Protein AF-A0A9D7UCD5-F1 (afdb_monomer_lite)

Sequence (94 aa):
MIVDKYVPSGNDTPPPDYSHLKNFIQSKIDPNEKFSIPLITQDKVTKLLANLEENKATGLDGVSAKLLQLSAPVLSKTITRLLNLSIATGTFPS

Structure (mmCIF, N/CA/C/O backbone):
data_AF-A0A9D7UCD5-F1
#
_entry.id   AF-A0A9D7UCD5-F1
#
loop_
_atom_site.group_PDB
_atom_site.id
_atom_site.type_symbol
_atom_site.label_atom_id
_atom_site.label_alt_id
_atom_site.label_comp_id
_atom_site.label_asym_id
_atom_site.label_entity_id
_atom_site.label_seq_id
_atom_site.pdbx_PDB_ins_code
_atom_site.Cartn_x
_atom_site.Cartn_y
_atom_site.Cartn_z
_atom_site.occupancy
_atom_site.B_iso_or_equiv
_atom_site.auth_seq_id
_atom_site.auth_comp_id
_atom_site.auth_asym_id
_atom_site.auth_atom_id
_atom_site.pdbx_PDB_model_num
ATOM 1 N N . MET A 1 1 ? 24.596 33.679 21.503 1.00 38.97 1 MET A N 1
ATOM 2 C CA . MET A 1 1 ? 23.627 33.100 22.458 1.00 38.97 1 MET A CA 1
ATOM 3 C C . MET A 1 1 ? 22.527 32.420 21.662 1.00 38.97 1 MET A C 1
ATOM 5 O O . MET A 1 1 ? 21.566 33.075 21.284 1.00 38.97 1 MET A O 1
ATOM 9 N N . ILE A 1 2 ? 22.703 31.139 21.343 1.00 39.41 2 ILE A N 1
ATOM 10 C CA . ILE A 1 2 ? 21.601 30.282 20.902 1.00 39.41 2 ILE A CA 1
ATOM 11 C C . ILE A 1 2 ? 21.207 29.493 22.144 1.00 39.41 2 ILE A C 1
ATOM 13 O O . ILE A 1 2 ? 22.062 28.914 22.807 1.00 39.41 2 ILE A O 1
ATOM 17 N N . VAL A 1 3 ? 19.941 29.595 22.527 1.00 41.84 3 VAL A N 1
ATOM 18 C CA . VAL A 1 3 ? 19.385 28.840 23.643 1.00 41.84 3 VAL A CA 1
ATOM 19 C C . VAL A 1 3 ? 19.165 27.407 23.176 1.00 41.84 3 VAL A C 1
ATOM 21 O O . VAL A 1 3 ? 18.233 27.138 22.422 1.00 41.84 3 VAL A O 1
ATOM 24 N N . ASP A 1 4 ? 20.019 26.496 23.637 1.00 44.62 4 ASP A N 1
ATOM 25 C CA . ASP A 1 4 ? 19.755 25.059 23.638 1.00 44.62 4 ASP A CA 1
ATOM 26 C C . ASP A 1 4 ? 18.510 24.792 24.492 1.00 44.62 4 ASP A C 1
ATOM 28 O O . ASP A 1 4 ? 18.574 24.585 25.703 1.00 44.62 4 ASP A O 1
ATOM 32 N N . LYS A 1 5 ? 17.333 24.842 23.870 1.00 54.31 5 LYS A N 1
ATOM 33 C CA . LYS A 1 5 ? 16.098 24.325 24.455 1.00 54.31 5 LYS A CA 1
ATOM 34 C C . LYS A 1 5 ? 15.698 23.075 23.694 1.00 54.31 5 LYS A C 1
ATOM 36 O O . LYS A 1 5 ? 14.898 23.158 22.773 1.00 54.31 5 LYS A O 1
ATOM 41 N N . TYR A 1 6 ? 16.288 21.948 24.090 1.00 52.91 6 TYR A N 1
ATOM 42 C CA . TYR A 1 6 ? 15.586 20.718 24.481 1.00 52.91 6 TYR A CA 1
ATOM 43 C C . TYR A 1 6 ? 16.582 19.549 24.499 1.00 52.91 6 TYR A C 1
ATOM 45 O O . TYR A 1 6 ? 16.810 18.885 23.493 1.00 52.91 6 TYR A O 1
ATOM 53 N N . VAL A 1 7 ? 17.166 19.296 25.669 1.00 55.78 7 VAL A N 1
ATOM 54 C CA . VAL A 1 7 ? 17.784 18.008 25.999 1.00 55.78 7 VAL A CA 1
ATOM 55 C C . VAL A 1 7 ? 16.987 17.450 27.176 1.00 55.78 7 VAL A C 1
ATOM 57 O O . VAL A 1 7 ? 17.124 17.977 28.283 1.00 55.78 7 VAL A O 1
ATOM 60 N N . PRO A 1 8 ? 16.119 16.441 26.992 1.00 52.09 8 PRO A N 1
ATOM 61 C CA . PRO A 1 8 ? 15.485 15.775 28.119 1.00 52.09 8 PRO A CA 1
ATOM 62 C C . PRO A 1 8 ? 16.505 14.814 28.715 1.00 52.09 8 PRO A C 1
ATOM 64 O O . PRO A 1 8 ? 16.726 13.714 28.213 1.00 52.09 8 PRO A O 1
ATOM 67 N N . SER A 1 9 ? 17.154 15.267 29.780 1.00 52.44 9 SER A N 1
ATOM 68 C CA . SER A 1 9 ? 17.776 14.377 30.752 1.00 52.44 9 SER A CA 1
ATOM 69 C C . SER A 1 9 ? 16.682 13.747 31.614 1.00 52.44 9 SER A C 1
ATOM 71 O O . SER A 1 9 ? 15.857 14.471 32.165 1.00 52.44 9 SER A O 1
ATOM 73 N N . GLY A 1 10 ? 16.742 12.429 31.801 1.00 53.03 10 GLY A N 1
ATOM 74 C CA . GLY A 1 10 ? 16.166 11.755 32.969 1.00 53.03 10 GLY A CA 1
ATOM 75 C C . GLY A 1 10 ? 14.754 11.183 32.806 1.00 53.03 10 GLY A C 1
ATOM 76 O O . GLY A 1 10 ? 13.849 11.806 32.261 1.00 53.03 10 GLY A O 1
ATOM 77 N N . ASN A 1 11 ? 14.578 9.975 33.338 1.00 58.44 11 ASN A N 1
ATOM 78 C CA . ASN A 1 11 ? 13.384 9.126 33.300 1.00 58.44 11 ASN A CA 1
ATOM 79 C C . ASN A 1 11 ? 12.188 9.629 34.153 1.00 58.44 11 ASN A C 1
ATOM 81 O O . ASN A 1 11 ? 11.427 8.808 34.653 1.00 58.44 11 ASN A O 1
ATOM 85 N N . ASP A 1 12 ? 11.987 10.942 34.308 1.00 63.47 12 ASP A N 1
ATOM 86 C CA . ASP A 1 12 ? 11.021 11.509 35.274 1.00 63.47 12 ASP A CA 1
ATOM 87 C C . ASP A 1 12 ? 9.844 12.271 34.639 1.00 63.47 12 ASP A C 1
ATOM 89 O O . ASP A 1 12 ? 9.085 12.945 35.336 1.00 63.47 12 ASP A O 1
ATOM 93 N N . THR A 1 13 ? 9.646 12.180 33.320 1.00 63.69 13 THR A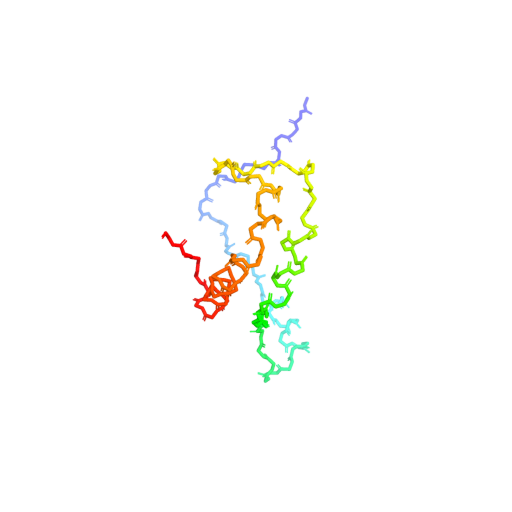 N 1
ATOM 94 C CA . THR A 1 13 ? 8.419 12.727 32.717 1.00 63.69 13 THR A CA 1
ATOM 95 C C . THR A 1 13 ? 7.278 11.721 32.878 1.00 63.69 13 THR A C 1
ATOM 97 O O . THR A 1 13 ? 7.401 10.589 32.399 1.00 63.69 13 THR A O 1
ATOM 100 N N . PRO A 1 14 ? 6.161 12.088 33.543 1.00 73.81 14 PRO A N 1
ATOM 101 C CA . PRO A 1 14 ? 4.967 11.263 33.514 1.00 73.81 14 PRO A CA 1
ATOM 102 C C . PRO A 1 14 ? 4.578 11.032 32.050 1.00 73.81 14 PRO A C 1
ATOM 104 O O . PRO A 1 14 ? 4.698 11.966 31.245 1.00 73.81 14 PRO A O 1
ATOM 107 N N . PRO A 1 15 ? 4.110 9.826 31.688 1.00 79.88 15 PRO A N 1
ATOM 108 C CA . PRO A 1 15 ? 3.594 9.578 30.355 1.00 79.88 15 PRO A CA 1
ATOM 109 C C . PRO A 1 15 ? 2.582 10.669 29.983 1.00 79.88 15 PRO A C 1
ATOM 111 O O . PRO A 1 15 ? 1.793 11.072 30.845 1.00 79.88 15 PRO A O 1
ATOM 114 N N . PRO A 1 16 ? 2.579 11.152 28.731 1.00 82.94 16 PRO A N 1
ATOM 115 C CA . PRO A 1 16 ? 1.618 12.159 28.314 1.00 82.94 16 PRO A CA 1
ATOM 116 C C . PRO A 1 16 ? 0.191 11.670 28.585 1.00 82.94 16 PRO A C 1
ATOM 118 O O . PRO A 1 16 ? -0.154 10.528 28.270 1.00 82.94 16 PRO A O 1
ATOM 121 N N . ASP A 1 17 ? -0.644 12.528 29.170 1.00 90.69 17 ASP A N 1
ATOM 122 C CA . ASP A 1 17 ? -2.054 12.210 29.370 1.00 90.69 17 ASP A CA 1
ATOM 123 C C . ASP A 1 17 ? -2.819 12.350 28.045 1.00 90.69 17 ASP A C 1
ATOM 125 O O . ASP A 1 17 ? -2.956 13.437 27.483 1.00 90.69 17 ASP A O 1
ATOM 129 N N . TYR A 1 18 ? -3.343 11.228 27.550 1.00 93.31 18 TYR A N 1
ATOM 130 C CA . TYR A 1 18 ? -4.145 11.160 26.327 1.00 93.31 18 TYR A CA 1
ATOM 131 C C . TYR A 1 18 ? -5.653 11.071 26.598 1.00 93.31 18 TYR A C 1
ATOM 133 O O . TYR A 1 18 ? -6.417 10.775 25.678 1.00 93.31 18 TYR A O 1
ATOM 141 N N . SER A 1 19 ? -6.115 11.293 27.832 1.00 94.69 19 SER A N 1
ATOM 142 C CA . SER A 1 19 ? -7.522 11.096 28.214 1.00 94.69 19 SER A CA 1
ATOM 143 C C . SER A 1 19 ? -8.475 11.965 27.395 1.00 94.69 19 SER A C 1
ATOM 145 O O . SER A 1 19 ? -9.460 11.464 26.853 1.00 94.69 19 SER A O 1
ATOM 147 N N . HIS A 1 20 ? -8.145 13.245 27.203 1.00 92.44 20 HIS A N 1
ATOM 148 C CA . HIS A 1 20 ? -8.939 14.146 26.363 1.00 92.44 20 HIS A CA 1
ATOM 149 C C . HIS A 1 20 ? -9.007 13.687 24.901 1.00 92.44 20 HIS A C 1
ATOM 151 O O . HIS A 1 20 ? -10.074 13.744 24.290 1.00 92.44 20 HIS A O 1
ATOM 157 N N . LEU A 1 21 ? -7.897 13.178 24.358 1.00 92.69 21 LEU A N 1
ATOM 158 C CA . LEU A 1 21 ? -7.838 12.664 22.991 1.00 92.69 21 LEU A CA 1
ATOM 159 C C . LEU A 1 21 ? -8.668 11.385 22.839 1.00 92.69 21 LEU A C 1
ATOM 161 O O . LEU A 1 21 ? -9.455 11.277 21.902 1.00 92.69 21 LEU A O 1
ATOM 165 N N . LYS A 1 22 ? -8.542 10.442 23.780 1.00 91.00 22 LYS A N 1
ATOM 166 C CA . LYS A 1 22 ? -9.342 9.209 23.796 1.00 91.00 22 LYS A CA 1
ATOM 167 C C . LYS A 1 22 ? -10.835 9.522 23.857 1.00 91.00 22 LYS A C 1
ATOM 169 O O . LYS A 1 22 ? -11.592 8.987 23.053 1.00 91.00 22 LYS A O 1
ATOM 174 N N . ASN A 1 23 ? -11.241 10.434 24.741 1.00 94.25 23 ASN A N 1
ATOM 175 C CA . ASN A 1 23 ? -12.638 10.851 24.872 1.00 94.25 23 ASN A CA 1
ATOM 176 C C . ASN A 1 23 ? -13.156 11.525 23.597 1.00 94.25 23 ASN A C 1
ATOM 178 O O . ASN A 1 23 ? -14.257 11.221 23.143 1.00 94.25 23 ASN A O 1
ATOM 182 N N . PHE A 1 24 ? -12.354 12.404 22.988 1.00 93.50 24 PHE A N 1
ATOM 183 C CA . PHE A 1 24 ? -12.714 13.046 21.728 1.00 93.50 24 PHE A CA 1
ATOM 184 C C . PHE A 1 24 ? -12.921 12.016 20.613 1.00 93.50 24 PHE A C 1
ATOM 186 O O . PHE A 1 24 ? -13.966 12.027 19.967 1.00 93.50 24 PHE A O 1
ATOM 193 N N . ILE A 1 25 ? -11.979 11.087 20.434 1.00 90.25 25 ILE A N 1
ATOM 194 C CA . ILE A 1 25 ? -12.068 10.024 19.427 1.00 90.25 25 ILE A CA 1
ATOM 195 C C . ILE A 1 25 ? -13.305 9.146 19.674 1.00 90.25 25 ILE A C 1
ATOM 197 O O . ILE A 1 25 ? -14.107 8.947 18.764 1.00 90.25 25 ILE A O 1
ATOM 201 N N . GLN A 1 26 ? -13.517 8.694 20.913 1.00 89.38 26 GLN A N 1
ATOM 202 C CA . GLN A 1 26 ? -14.656 7.845 21.274 1.00 89.38 26 GLN A CA 1
ATOM 203 C C . GLN A 1 26 ? -16.009 8.548 21.080 1.00 89.38 26 GLN A C 1
ATOM 205 O O . GLN A 1 26 ? -16.997 7.888 20.779 1.00 89.38 26 GLN A O 1
ATOM 210 N N . SER A 1 27 ? -16.057 9.880 21.211 1.00 92.94 27 SER A N 1
ATOM 211 C CA . SER A 1 27 ? -17.268 10.675 20.956 1.00 92.94 27 SER A CA 1
ATOM 212 C C . SER A 1 27 ? -17.605 10.848 19.468 1.00 92.94 27 SER A C 1
ATOM 214 O O . SER A 1 27 ? -18.689 11.333 19.141 1.00 92.94 27 SER A O 1
ATOM 216 N N . LYS A 1 28 ? -16.671 10.519 18.565 1.00 91.19 28 LYS A N 1
ATOM 217 C CA . LYS A 1 28 ? -16.795 10.750 17.116 1.00 91.19 28 LYS A CA 1
ATOM 218 C C . LYS A 1 28 ? -16.883 9.475 16.287 1.00 91.19 28 LYS A C 1
ATOM 220 O O . LYS A 1 28 ? -17.374 9.547 15.166 1.00 91.19 28 LYS A O 1
ATOM 225 N N . ILE A 1 29 ? -16.397 8.351 16.803 1.00 89.69 29 ILE A N 1
ATOM 226 C CA . ILE A 1 29 ? -16.384 7.069 16.094 1.00 89.69 29 ILE A CA 1
ATOM 227 C C . ILE A 1 29 ? -17.615 6.251 16.502 1.00 89.69 29 ILE A C 1
ATOM 229 O O . ILE A 1 29 ? -17.920 6.146 17.691 1.00 89.69 29 ILE A O 1
ATOM 233 N N . ASP A 1 30 ? -18.315 5.665 15.524 1.00 89.19 30 ASP A N 1
ATOM 234 C CA . ASP A 1 30 ? -19.358 4.671 15.801 1.00 89.19 30 ASP A CA 1
ATOM 235 C C . ASP A 1 30 ? -18.709 3.463 16.505 1.00 89.19 30 ASP A C 1
ATOM 237 O O . ASP A 1 30 ? -17.730 2.922 15.988 1.00 89.19 30 ASP A O 1
ATOM 241 N N . PRO A 1 31 ? -19.215 3.014 17.669 1.00 85.00 31 PRO A N 1
ATOM 242 C CA . PRO A 1 31 ? -18.653 1.873 18.396 1.00 85.00 31 PRO A CA 1
ATOM 243 C C . PRO A 1 31 ? -18.520 0.581 17.572 1.00 85.00 31 PRO A C 1
ATOM 245 O O . PRO A 1 31 ? -17.736 -0.297 17.936 1.00 85.00 31 PRO A O 1
ATOM 248 N N . ASN A 1 32 ? -19.284 0.447 16.487 1.00 87.12 32 ASN A N 1
ATOM 249 C CA . ASN A 1 32 ? -19.257 -0.698 15.580 1.00 87.12 32 ASN A CA 1
ATOM 250 C C . ASN A 1 32 ? -18.296 -0.509 14.396 1.00 87.12 32 ASN A C 1
ATOM 252 O O . ASN A 1 32 ? -17.977 -1.484 13.710 1.00 87.12 32 ASN A O 1
ATOM 256 N N . GLU A 1 33 ? -17.814 0.711 14.159 1.00 87.06 33 GLU A N 1
ATOM 257 C CA . GLU A 1 33 ? -16.851 1.016 13.107 1.00 87.06 33 GLU A CA 1
ATOM 258 C C . GLU A 1 33 ? -15.466 0.517 13.529 1.00 87.06 33 GLU A C 1
ATOM 260 O O . GLU A 1 33 ? -14.896 0.932 14.542 1.00 87.06 33 GLU A O 1
ATOM 265 N N . LYS A 1 34 ? -14.891 -0.382 12.731 1.00 85.19 34 LYS A N 1
ATOM 266 C CA . LYS A 1 34 ? -13.507 -0.826 12.905 1.00 85.19 34 LYS A CA 1
ATOM 267 C C . LYS A 1 34 ? -12.664 -0.260 11.784 1.00 85.19 34 LYS A C 1
ATOM 269 O O . LYS A 1 34 ? -13.014 -0.391 10.614 1.00 85.19 34 LYS A O 1
ATOM 274 N N . PHE A 1 35 ? -11.510 0.297 12.141 1.00 85.62 35 PHE A N 1
ATOM 275 C CA . PHE A 1 35 ? -10.504 0.637 11.146 1.00 85.62 35 PHE A CA 1
ATOM 276 C C . PHE A 1 35 ? -10.103 -0.629 10.380 1.00 85.62 35 PHE A C 1
ATOM 278 O O . PHE A 1 35 ? -9.672 -1.620 10.971 1.00 85.62 35 PHE A O 1
ATOM 285 N N . SER A 1 36 ? -10.253 -0.589 9.060 1.00 90.12 36 SER A N 1
ATOM 286 C CA . SER A 1 36 ? -9.872 -1.671 8.163 1.00 90.12 36 SER A CA 1
ATOM 287 C C . SER A 1 36 ? -9.201 -1.086 6.932 1.00 90.12 36 SER A C 1
ATOM 289 O O . SER A 1 36 ? -9.681 -0.114 6.349 1.00 90.12 36 SER A O 1
ATOM 291 N N . ILE A 1 37 ? -8.079 -1.683 6.538 1.00 93.88 37 ILE A N 1
ATOM 292 C CA . ILE A 1 37 ? -7.417 -1.358 5.280 1.00 93.88 37 ILE A CA 1
ATOM 293 C C . ILE A 1 37 ? -7.982 -2.314 4.223 1.00 93.88 37 ILE A C 1
ATOM 295 O O . ILE A 1 37 ? -7.856 -3.531 4.384 1.00 93.88 37 ILE A O 1
ATOM 299 N N . PRO A 1 38 ? -8.609 -1.811 3.145 1.00 95.31 38 PRO A N 1
ATOM 300 C CA . PRO A 1 38 ? -9.162 -2.674 2.113 1.00 95.31 38 PRO A CA 1
ATOM 301 C C . PRO A 1 38 ? -8.047 -3.404 1.359 1.00 95.31 38 PRO A C 1
ATOM 303 O O . PRO A 1 38 ? -6.994 -2.832 1.067 1.00 95.31 38 PRO A O 1
ATOM 306 N N . LEU A 1 39 ? -8.311 -4.658 0.990 1.00 96.94 39 LEU A N 1
ATOM 307 C CA . LEU A 1 39 ? -7.409 -5.435 0.144 1.00 96.94 39 LEU A CA 1
ATOM 308 C C . LEU A 1 39 ? -7.261 -4.791 -1.241 1.00 96.94 39 LEU A C 1
ATOM 310 O O . LEU A 1 39 ? -8.183 -4.171 -1.778 1.00 96.94 39 LEU A O 1
ATOM 314 N N . ILE A 1 40 ? -6.087 -4.970 -1.841 1.00 97.44 40 ILE A N 1
ATOM 315 C CA . ILE A 1 40 ? -5.770 -4.473 -3.174 1.00 97.44 40 ILE A CA 1
ATOM 316 C C . ILE A 1 40 ? -6.056 -5.535 -4.242 1.00 97.44 40 ILE A C 1
ATOM 318 O O . ILE A 1 40 ? -5.823 -6.728 -4.042 1.00 97.44 40 ILE A O 1
ATOM 322 N N . THR A 1 41 ? -6.570 -5.097 -5.393 1.00 98.25 41 THR A N 1
ATOM 323 C CA . THR A 1 41 ? -6.826 -5.961 -6.552 1.00 98.25 41 THR A CA 1
ATOM 324 C C . THR A 1 41 ? -5.621 -6.013 -7.485 1.00 98.25 41 THR A C 1
ATOM 326 O O . THR A 1 41 ? -4.849 -5.055 -7.584 1.00 98.25 41 THR A O 1
ATOM 329 N N . GLN A 1 42 ? -5.500 -7.108 -8.239 1.00 98.19 42 GLN A N 1
ATOM 330 C CA . GLN A 1 42 ? -4.433 -7.264 -9.228 1.00 98.19 42 GLN A CA 1
ATOM 331 C C . GLN A 1 42 ? -4.478 -6.185 -10.314 1.00 98.19 42 GLN A C 1
ATOM 333 O O . GLN A 1 42 ? -3.430 -5.670 -10.698 1.00 98.19 42 GLN A O 1
ATOM 338 N N . ASP A 1 43 ? -5.664 -5.781 -10.767 1.00 97.94 43 ASP A N 1
ATOM 339 C CA . ASP A 1 43 ? -5.808 -4.720 -11.771 1.00 97.94 43 ASP A CA 1
ATOM 340 C C . ASP A 1 43 ? -5.280 -3.380 -11.262 1.00 97.94 43 ASP A C 1
ATOM 342 O O . ASP A 1 43 ? -4.632 -2.634 -11.999 1.00 97.94 43 ASP A O 1
ATOM 346 N N . LYS A 1 44 ? -5.520 -3.075 -9.979 1.00 97.69 44 LYS A N 1
ATOM 347 C CA . LYS A 1 44 ? -4.991 -1.865 -9.351 1.00 97.69 44 LYS A CA 1
ATOM 348 C C . LYS A 1 44 ? -3.469 -1.924 -9.268 1.00 97.69 44 LYS A C 1
ATOM 350 O O . LYS A 1 44 ? -2.823 -0.951 -9.642 1.00 97.69 44 LYS A O 1
ATOM 355 N N . VAL A 1 45 ? -2.895 -3.057 -8.859 1.00 98.00 45 VAL A N 1
ATOM 356 C CA . VAL A 1 45 ? -1.433 -3.249 -8.849 1.00 98.00 45 VAL A CA 1
ATOM 357 C C . VAL A 1 45 ? -0.845 -3.126 -10.255 1.00 98.00 45 VAL A C 1
ATOM 359 O O . VAL A 1 45 ? 0.141 -2.421 -10.435 1.00 98.00 45 VAL A O 1
ATOM 362 N N . THR A 1 46 ? -1.483 -3.724 -11.261 1.00 98.06 46 THR A N 1
ATOM 363 C CA . THR A 1 46 ? -1.036 -3.657 -12.662 1.00 98.06 46 THR A CA 1
ATOM 364 C C . THR A 1 46 ? -0.972 -2.211 -13.144 1.00 98.06 46 THR A C 1
ATOM 366 O O . THR A 1 46 ? 0.040 -1.784 -13.696 1.00 98.06 46 THR A O 1
ATOM 369 N N . LYS A 1 47 ? -2.024 -1.424 -12.878 1.00 97.31 47 LYS A N 1
ATOM 370 C CA . LYS A 1 47 ? -2.059 0.007 -13.208 1.00 97.31 47 LYS A CA 1
ATOM 371 C C . LYS A 1 47 ? -0.986 0.793 -12.460 1.00 97.31 47 LYS A C 1
ATOM 373 O O . LYS A 1 47 ? -0.376 1.671 -13.056 1.00 97.31 47 LYS A O 1
ATOM 378 N N . LEU A 1 48 ? -0.748 0.496 -11.183 1.00 96.69 48 LEU A N 1
ATOM 379 C CA . LEU A 1 48 ? 0.290 1.173 -10.402 1.00 96.69 48 LEU A CA 1
ATOM 380 C C . LEU A 1 48 ? 1.688 0.890 -10.960 1.00 96.69 48 LEU A C 1
ATOM 382 O O . LEU A 1 48 ? 2.451 1.828 -11.146 1.00 96.69 48 LEU A O 1
ATOM 386 N N . LEU A 1 49 ? 1.996 -0.369 -11.287 1.00 96.56 49 LEU A N 1
ATOM 387 C CA . LEU A 1 49 ? 3.284 -0.747 -11.874 1.00 96.56 49 LEU A CA 1
ATOM 388 C C . LEU A 1 49 ? 3.493 -0.115 -13.253 1.00 96.56 49 LEU A C 1
ATOM 390 O O . LEU A 1 49 ? 4.571 0.403 -13.524 1.00 96.56 49 LEU A O 1
ATOM 394 N N . ALA A 1 50 ? 2.466 -0.115 -14.107 1.00 94.69 50 ALA A N 1
ATOM 395 C CA . ALA A 1 50 ? 2.543 0.458 -15.451 1.00 94.69 50 ALA A CA 1
ATOM 396 C C . ALA A 1 50 ? 2.727 1.986 -15.455 1.00 94.69 50 ALA A C 1
ATOM 398 O O . ALA A 1 50 ? 3.298 2.522 -16.398 1.00 94.69 50 ALA A O 1
ATOM 399 N N . ASN A 1 51 ? 2.263 2.678 -14.409 1.00 95.19 51 ASN A N 1
ATOM 400 C CA . ASN A 1 51 ? 2.331 4.138 -14.288 1.00 95.19 51 ASN A CA 1
ATOM 401 C C . ASN A 1 51 ? 3.430 4.619 -13.324 1.00 95.19 51 ASN A C 1
ATOM 403 O O . ASN A 1 51 ? 3.383 5.761 -12.868 1.00 95.19 51 ASN A O 1
ATOM 407 N N . LEU A 1 52 ? 4.408 3.773 -12.981 1.00 94.75 52 LEU A N 1
ATOM 408 C CA . LEU A 1 52 ? 5.562 4.213 -12.193 1.00 94.75 52 LEU A CA 1
ATOM 409 C C . LEU A 1 52 ? 6.324 5.316 -12.936 1.00 94.75 52 LEU A C 1
ATOM 411 O O . LEU A 1 52 ? 6.589 5.195 -14.127 1.00 94.75 52 LEU A O 1
ATOM 415 N N . GLU A 1 53 ? 6.719 6.378 -12.242 1.00 92.94 53 GLU A N 1
ATOM 416 C CA . GLU A 1 53 ? 7.550 7.428 -12.834 1.00 92.94 53 GLU A CA 1
ATOM 417 C C . GLU A 1 53 ? 8.985 6.916 -13.050 1.00 92.94 53 GLU A C 1
ATOM 419 O O . GLU A 1 53 ? 9.696 6.618 -12.091 1.00 92.94 53 GLU A O 1
ATOM 424 N N . GLU A 1 54 ? 9.433 6.850 -14.308 1.00 87.62 54 GLU A N 1
ATOM 425 C CA . GLU A 1 54 ? 10.762 6.320 -14.670 1.00 87.62 54 GLU A CA 1
ATOM 426 C C . GLU A 1 54 ? 11.921 7.121 -14.063 1.00 87.62 54 GLU A C 1
ATOM 428 O O . GLU A 1 54 ? 12.976 6.565 -13.775 1.00 87.62 54 GLU A O 1
ATOM 433 N N . ASN A 1 55 ? 11.706 8.417 -13.824 1.00 87.06 55 ASN A N 1
ATOM 434 C CA . ASN A 1 55 ? 12.719 9.342 -13.314 1.00 87.06 55 ASN A CA 1
ATOM 435 C C . ASN A 1 55 ? 12.863 9.313 -11.781 1.00 87.06 55 ASN A C 1
ATOM 437 O O . ASN A 1 55 ? 13.590 10.133 -11.217 1.00 87.06 55 ASN A O 1
ATOM 441 N N . LYS A 1 56 ? 12.149 8.425 -11.077 1.00 85.25 56 LYS A N 1
ATOM 442 C CA . LYS A 1 56 ? 12.313 8.272 -9.626 1.00 85.25 56 LYS A CA 1
ATOM 443 C C . LYS A 1 56 ? 13.598 7.522 -9.312 1.00 85.25 56 LYS A C 1
ATOM 445 O O . LYS A 1 56 ? 14.046 6.661 -10.066 1.00 85.25 56 LYS A O 1
ATOM 450 N N . ALA A 1 57 ? 14.173 7.853 -8.159 1.00 84.12 57 ALA A N 1
ATOM 451 C CA . ALA A 1 57 ? 15.345 7.160 -7.656 1.00 84.12 57 ALA A CA 1
ATOM 452 C C . ALA A 1 57 ? 15.048 5.661 -7.521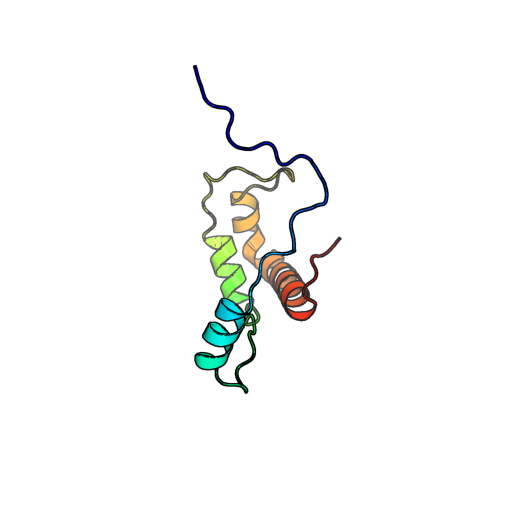 1.00 84.12 57 ALA A C 1
ATOM 454 O O . ALA A 1 57 ? 14.018 5.261 -6.977 1.00 84.12 57 ALA A O 1
ATOM 455 N N . THR A 1 58 ? 15.965 4.848 -8.037 1.00 90.06 58 THR A N 1
ATOM 456 C CA . THR A 1 58 ? 15.939 3.397 -7.847 1.00 90.06 58 THR A CA 1
ATOM 457 C C . THR A 1 58 ? 16.233 3.078 -6.382 1.00 90.06 58 THR A C 1
ATOM 459 O O . THR A 1 58 ? 17.024 3.777 -5.743 1.00 90.06 58 THR A O 1
ATOM 462 N N . GLY A 1 59 ? 15.569 2.054 -5.842 1.00 88.81 59 GLY A N 1
ATOM 463 C CA . GLY A 1 59 ? 15.800 1.596 -4.475 1.00 88.81 59 GLY A CA 1
ATOM 464 C C . GLY A 1 59 ? 17.212 1.039 -4.273 1.00 88.81 59 GLY A C 1
ATOM 465 O O . GLY A 1 59 ? 17.977 0.852 -5.219 1.00 88.81 59 GLY A O 1
ATOM 466 N N . LEU A 1 60 ? 17.556 0.728 -3.020 1.00 93.19 60 LEU A N 1
ATOM 467 C CA . LEU A 1 60 ? 18.833 0.083 -2.676 1.00 93.19 60 LEU A CA 1
ATOM 468 C C . LEU A 1 60 ? 18.986 -1.310 -3.329 1.00 93.19 60 LEU A C 1
ATOM 470 O O . LEU A 1 60 ? 20.094 -1.820 -3.449 1.00 93.19 60 LEU A O 1
ATOM 474 N N . ASP A 1 61 ? 17.873 -1.902 -3.768 1.00 91.06 61 ASP A N 1
ATOM 475 C CA . ASP A 1 61 ? 17.791 -3.175 -4.488 1.00 91.06 61 ASP A CA 1
ATOM 476 C C . ASP A 1 61 ? 18.250 -3.100 -5.956 1.00 91.06 61 ASP A C 1
ATOM 478 O O . ASP A 1 61 ? 18.429 -4.137 -6.595 1.00 91.06 61 ASP A O 1
ATOM 482 N N . GLY A 1 62 ? 18.440 -1.897 -6.509 1.00 94.12 62 GLY A N 1
ATOM 483 C CA . GLY A 1 62 ? 18.834 -1.706 -7.904 1.00 94.12 62 GLY A CA 1
ATOM 484 C C . GLY A 1 62 ? 17.725 -1.997 -8.925 1.00 94.12 62 GLY A C 1
ATOM 485 O O . GLY A 1 62 ? 17.997 -2.015 -10.128 1.00 94.12 62 GLY A O 1
ATOM 486 N N . VAL A 1 63 ? 16.477 -2.209 -8.494 1.00 92.56 63 VAL A N 1
ATOM 487 C CA . VAL A 1 63 ? 15.359 -2.538 -9.391 1.00 92.56 63 VAL A CA 1
ATOM 488 C C . VAL A 1 63 ? 14.737 -1.256 -9.945 1.00 92.56 63 VAL A C 1
ATOM 490 O O . VAL A 1 63 ? 14.028 -0.528 -9.252 1.00 92.56 63 VAL A O 1
ATOM 493 N N . SER A 1 64 ? 14.988 -0.963 -11.223 1.00 93.94 64 SER A N 1
ATOM 494 C CA . SER A 1 64 ? 14.504 0.275 -11.843 1.00 93.94 64 SER A CA 1
ATOM 495 C C . SER A 1 64 ? 12.985 0.289 -12.053 1.00 93.94 64 SER A C 1
ATOM 497 O O . SER A 1 64 ? 12.356 -0.734 -12.343 1.00 93.94 64 SER A O 1
ATOM 499 N N . ALA A 1 65 ? 12.388 1.485 -12.007 1.00 94.50 65 ALA A N 1
ATOM 500 C CA . ALA A 1 65 ? 10.973 1.687 -12.327 1.00 94.50 65 ALA A CA 1
ATOM 501 C C . ALA A 1 65 ? 10.618 1.162 -13.731 1.00 94.50 65 ALA A C 1
ATOM 503 O O . ALA A 1 65 ? 9.559 0.563 -13.920 1.00 94.50 65 ALA A O 1
ATOM 504 N N . LYS A 1 66 ? 11.535 1.300 -14.701 1.00 94.69 66 LYS A N 1
ATOM 505 C CA . LYS A 1 66 ? 11.339 0.785 -16.061 1.00 94.69 66 LYS A CA 1
ATOM 506 C C . LYS A 1 66 ? 11.212 -0.735 -16.097 1.00 94.69 66 LYS A C 1
ATOM 508 O O . LYS A 1 66 ? 10.337 -1.266 -16.779 1.00 94.69 66 LYS A O 1
ATOM 513 N N . LEU A 1 67 ? 12.065 -1.438 -15.351 1.00 94.50 67 LEU A N 1
ATO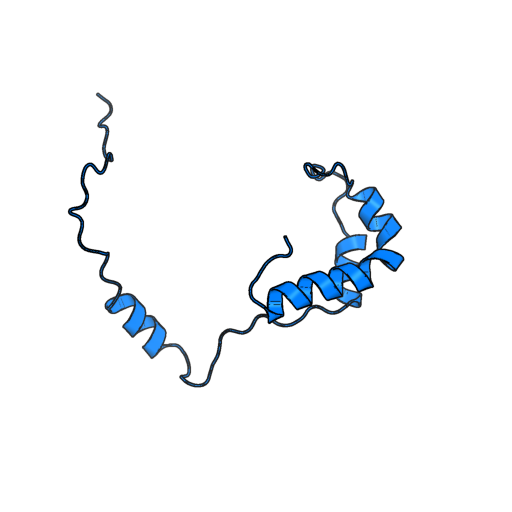M 514 C CA . LEU A 1 67 ? 12.007 -2.894 -15.253 1.00 94.50 67 LEU A CA 1
ATOM 515 C C . LEU A 1 67 ? 10.685 -3.353 -14.624 1.00 94.50 67 LEU A C 1
ATOM 517 O O . LEU A 1 67 ? 10.076 -4.308 -15.108 1.00 94.50 67 LEU A O 1
ATOM 521 N N . LEU A 1 68 ? 10.213 -2.649 -13.591 1.00 95.44 68 LEU A N 1
ATOM 522 C CA . LEU A 1 68 ? 8.931 -2.936 -12.941 1.00 95.44 68 LEU A CA 1
ATOM 523 C C . LEU A 1 68 ? 7.739 -2.732 -13.881 1.00 95.44 68 LEU A C 1
ATOM 525 O O . LEU A 1 68 ? 6.861 -3.592 -13.920 1.00 95.44 68 LEU A O 1
ATOM 529 N N . GLN A 1 69 ? 7.725 -1.653 -14.671 1.00 96.00 69 GLN A N 1
ATOM 530 C CA . GLN A 1 69 ? 6.695 -1.423 -15.691 1.00 96.00 69 GLN A CA 1
ATOM 531 C C . GLN A 1 69 ? 6.648 -2.566 -16.714 1.00 96.00 69 GLN A C 1
ATOM 533 O O . GLN A 1 69 ? 5.581 -3.121 -16.973 1.00 96.00 69 GLN A O 1
ATOM 538 N N . LEU A 1 70 ? 7.804 -2.945 -17.274 1.00 95.44 70 LEU A N 1
ATOM 539 C CA . LEU A 1 70 ? 7.902 -4.025 -18.265 1.00 95.44 70 LEU A CA 1
ATOM 540 C C . LEU A 1 70 ? 7.480 -5.378 -17.679 1.00 95.44 70 LEU A C 1
ATOM 542 O O . LEU A 1 70 ? 6.871 -6.198 -18.363 1.00 95.44 70 LEU A O 1
ATOM 546 N N . SER A 1 71 ? 7.769 -5.591 -16.396 1.00 95.81 71 SER A N 1
ATOM 547 C CA . SER A 1 71 ? 7.451 -6.827 -15.680 1.00 95.81 71 SER A CA 1
ATOM 548 C C . SER A 1 71 ? 6.045 -6.832 -15.070 1.00 95.81 71 SER A C 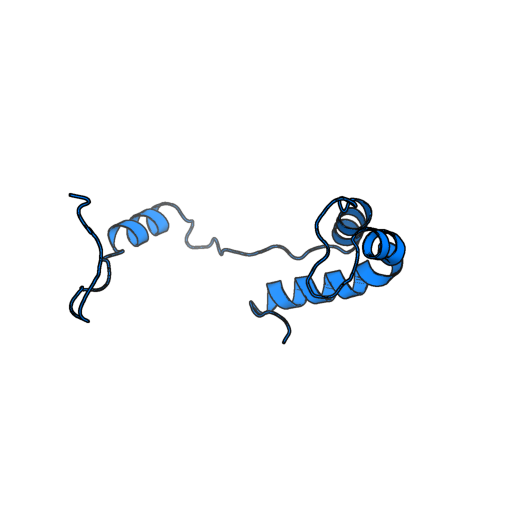1
ATOM 550 O O . SER A 1 71 ? 5.644 -7.839 -14.481 1.00 95.81 71 SER A O 1
ATOM 552 N N . ALA A 1 72 ? 5.269 -5.748 -15.209 1.00 95.88 72 ALA A N 1
ATOM 553 C CA . ALA A 1 72 ? 3.954 -5.598 -14.588 1.00 95.88 72 ALA A CA 1
ATOM 554 C C . ALA A 1 72 ? 2.997 -6.774 -14.868 1.00 95.88 72 ALA A C 1
ATOM 556 O O . ALA A 1 72 ? 2.396 -7.262 -13.906 1.00 95.88 72 ALA A O 1
ATOM 557 N N . PRO A 1 73 ? 2.879 -7.314 -16.102 1.00 95.44 73 PRO A N 1
ATOM 558 C CA . PRO A 1 73 ? 1.983 -8.443 -16.371 1.00 95.44 73 PRO A CA 1
ATOM 559 C C . PRO A 1 73 ? 2.308 -9.700 -15.551 1.00 95.44 73 PRO A C 1
ATOM 561 O O . PRO A 1 73 ? 1.408 -10.463 -15.205 1.00 95.44 73 PRO A O 1
ATOM 564 N N . VAL A 1 74 ? 3.584 -9.904 -15.211 1.00 96.31 74 VAL A N 1
ATOM 565 C CA . VAL A 1 74 ? 4.065 -11.089 -14.487 1.00 96.31 74 VAL A CA 1
ATOM 566 C C . VAL A 1 74 ? 4.084 -10.847 -12.975 1.00 96.31 74 VAL A C 1
ATOM 568 O O . VAL A 1 74 ? 3.661 -11.705 -12.199 1.00 96.31 74 VAL A O 1
ATOM 571 N N . LEU A 1 75 ? 4.531 -9.667 -12.534 1.00 96.62 75 LEU A N 1
ATOM 572 C CA . LEU A 1 75 ? 4.711 -9.359 -11.112 1.00 96.62 75 LEU A CA 1
ATOM 573 C C . LEU A 1 75 ? 3.411 -9.002 -10.389 1.00 96.62 75 LEU A C 1
ATOM 575 O O . LEU A 1 75 ? 3.323 -9.201 -9.175 1.00 96.62 75 LEU A O 1
ATOM 579 N N . SER A 1 76 ? 2.392 -8.513 -11.104 1.00 97.81 76 SER A N 1
ATOM 580 C CA . SER A 1 76 ? 1.175 -7.980 -10.476 1.00 97.81 76 SER A CA 1
ATOM 581 C C . SER A 1 76 ? 0.502 -8.973 -9.537 1.00 97.81 76 SER A C 1
ATOM 583 O O . SER A 1 76 ? 0.115 -8.601 -8.431 1.00 97.81 76 SER A O 1
ATOM 585 N N . LYS A 1 77 ? 0.407 -10.251 -9.924 1.00 97.75 77 LYS A N 1
ATOM 586 C CA . LYS A 1 77 ? -0.206 -11.293 -9.087 1.00 97.75 77 LYS A CA 1
ATOM 587 C C . LYS A 1 77 ? 0.562 -11.503 -7.778 1.00 97.75 77 LYS A C 1
ATOM 589 O O . LYS A 1 77 ? -0.040 -11.524 -6.704 1.00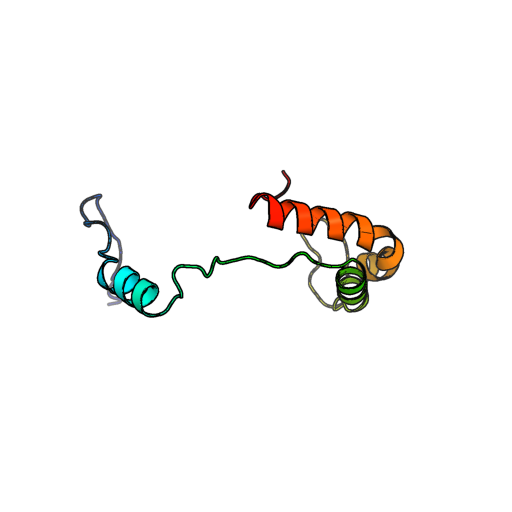 97.75 77 LYS A O 1
ATOM 594 N N . THR A 1 78 ? 1.884 -11.636 -7.859 1.00 97.19 78 THR A N 1
ATOM 595 C CA . THR A 1 78 ? 2.740 -11.889 -6.691 1.00 97.19 78 THR A CA 1
ATOM 596 C C . THR A 1 78 ? 2.781 -10.683 -5.757 1.00 97.19 78 THR A C 1
ATOM 598 O O . THR A 1 78 ? 2.608 -10.849 -4.551 1.00 97.19 78 THR A O 1
ATOM 601 N N . ILE A 1 79 ? 2.912 -9.470 -6.303 1.00 96.56 79 ILE A N 1
ATOM 602 C CA . ILE A 1 79 ? 2.896 -8.224 -5.524 1.00 96.56 79 ILE A CA 1
ATOM 603 C C . ILE A 1 79 ? 1.537 -8.031 -4.840 1.00 96.56 79 ILE A C 1
ATOM 605 O O . ILE A 1 79 ? 1.491 -7.713 -3.657 1.00 96.56 79 ILE A O 1
ATOM 609 N N . THR A 1 80 ? 0.426 -8.308 -5.532 1.00 98.25 80 THR A N 1
ATOM 610 C CA . THR A 1 80 ? -0.923 -8.261 -4.934 1.00 98.25 80 THR A CA 1
ATOM 611 C C . THR A 1 80 ? -1.031 -9.185 -3.727 1.00 98.25 80 THR A C 1
ATOM 613 O O . THR A 1 80 ? -1.508 -8.774 -2.670 1.00 98.25 80 THR A O 1
ATOM 616 N N . ARG A 1 81 ? -0.559 -10.431 -3.861 1.00 97.25 81 ARG A N 1
ATOM 617 C CA . ARG A 1 81 ? -0.554 -11.395 -2.756 1.00 97.25 81 ARG A CA 1
ATOM 618 C C . ARG A 1 81 ? 0.294 -10.902 -1.585 1.00 97.25 81 ARG A C 1
ATOM 620 O O . ARG A 1 81 ? -0.143 -11.040 -0.449 1.00 97.25 81 ARG A O 1
ATOM 627 N N . LEU A 1 82 ? 1.466 -10.329 -1.856 1.00 96.81 82 LEU A N 1
ATOM 628 C CA . LEU A 1 82 ? 2.365 -9.807 -0.827 1.00 96.81 82 LEU A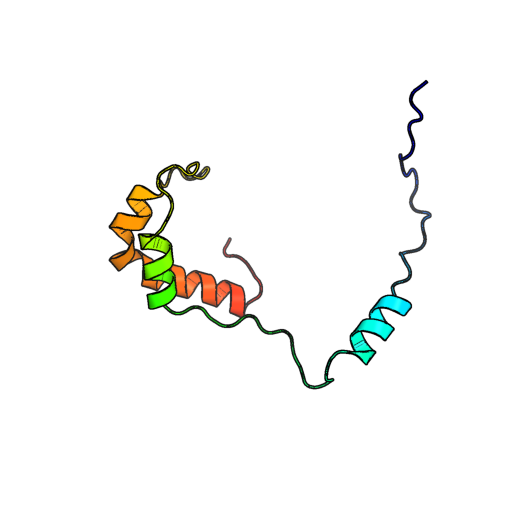 CA 1
ATOM 629 C C . LEU A 1 82 ? 1.724 -8.653 -0.045 1.00 96.81 82 LEU A C 1
ATOM 631 O O . LEU A 1 82 ? 1.691 -8.688 1.180 1.00 96.81 82 LEU A O 1
ATOM 635 N N . LEU A 1 83 ? 1.157 -7.673 -0.752 1.00 96.56 83 LEU A N 1
ATOM 636 C CA . LEU A 1 83 ? 0.491 -6.519 -0.143 1.00 96.56 83 LEU A CA 1
ATOM 637 C C . LEU A 1 83 ? -0.712 -6.946 0.702 1.00 96.56 83 LEU A C 1
ATOM 639 O O . LEU A 1 83 ? -0.860 -6.502 1.837 1.00 96.56 83 LEU A O 1
ATOM 643 N N . ASN A 1 84 ? -1.544 -7.844 0.172 1.00 97.31 84 ASN A N 1
ATOM 644 C CA . ASN A 1 84 ? -2.709 -8.350 0.894 1.00 97.31 84 ASN A CA 1
ATOM 645 C C . ASN A 1 84 ? -2.325 -9.197 2.106 1.00 97.31 84 ASN A C 1
ATOM 647 O O . ASN A 1 84 ? -3.037 -9.162 3.106 1.00 97.31 84 ASN A O 1
ATOM 651 N N . LEU A 1 85 ? -1.202 -9.919 2.046 1.00 96.44 85 LEU A N 1
ATOM 652 C CA . LEU A 1 85 ? -0.672 -10.626 3.206 1.00 96.44 85 LEU A CA 1
ATOM 653 C C . LEU A 1 85 ? -0.297 -9.632 4.308 1.00 96.44 85 LEU A C 1
ATOM 655 O O . LEU A 1 85 ? -0.764 -9.800 5.428 1.00 96.44 85 LEU A O 1
ATOM 659 N N . SER A 1 86 ? 0.446 -8.569 3.985 1.00 96.94 86 SER A N 1
ATOM 660 C CA . SER A 1 86 ? 0.815 -7.538 4.963 1.00 96.94 86 SER A CA 1
ATOM 661 C C . SER A 1 86 ? -0.400 -6.824 5.558 1.00 96.94 86 SER A C 1
ATOM 663 O O . SER A 1 86 ? -0.435 -6.564 6.757 1.00 96.94 86 SER A O 1
ATOM 665 N N . ILE A 1 87 ? -1.417 -6.526 4.739 1.00 95.94 87 ILE A N 1
ATOM 666 C CA . ILE A 1 87 ? -2.672 -5.913 5.205 1.00 95.94 87 ILE A CA 1
ATOM 667 C C . ILE A 1 87 ? -3.411 -6.848 6.169 1.00 95.94 87 ILE A C 1
ATOM 669 O O . ILE A 1 87 ? -3.896 -6.400 7.205 1.00 95.94 87 ILE A O 1
ATOM 673 N N . ALA A 1 88 ? -3.488 -8.141 5.847 1.00 94.88 88 ALA A N 1
ATOM 674 C CA . ALA A 1 88 ? -4.213 -9.117 6.654 1.00 94.88 88 ALA A CA 1
ATOM 675 C C . ALA A 1 88 ? -3.505 -9.454 7.976 1.00 94.88 88 ALA A C 1
ATOM 677 O O . ALA A 1 88 ? -4.173 -9.696 8.978 1.00 94.88 88 ALA A O 1
ATOM 678 N N . THR A 1 89 ? -2.169 -9.491 7.987 1.00 94.62 89 THR A N 1
ATOM 679 C CA . THR A 1 89 ? -1.377 -9.878 9.168 1.00 94.62 89 THR A CA 1
ATOM 680 C C . THR A 1 89 ? -0.890 -8.691 9.992 1.00 94.62 89 THR A C 1
ATOM 682 O O . THR A 1 89 ? -0.378 -8.887 11.093 1.00 94.62 89 THR A O 1
ATOM 685 N N . GLY A 1 90 ? -0.974 -7.471 9.458 1.00 94.12 90 GLY A N 1
ATOM 686 C CA . GLY A 1 90 ? -0.357 -6.290 10.063 1.00 94.12 90 GLY A CA 1
ATOM 687 C C . GLY A 1 90 ? 1.171 -6.377 10.156 1.00 94.12 90 GLY A C 1
ATOM 688 O O . GLY A 1 90 ? 1.769 -5.653 10.946 1.00 94.12 90 GLY A O 1
ATOM 689 N N . THR A 1 91 ? 1.807 -7.273 9.393 1.00 94.31 91 THR A N 1
ATOM 690 C CA . THR A 1 91 ? 3.242 -7.576 9.490 1.00 94.31 91 THR A CA 1
ATOM 691 C C . THR A 1 91 ? 3.885 -7.561 8.108 1.00 94.31 91 THR A C 1
ATOM 693 O O . THR A 1 91 ? 3.351 -8.142 7.163 1.00 94.31 91 THR A O 1
ATOM 696 N N . PHE A 1 92 ? 5.047 -6.919 7.982 1.00 91.69 92 PHE A N 1
ATOM 697 C CA . PHE A 1 92 ? 5.816 -6.942 6.739 1.00 91.69 92 PHE A CA 1
ATOM 698 C C . PHE A 1 92 ? 6.578 -8.268 6.570 1.00 91.69 92 PHE A C 1
ATOM 700 O O . PHE A 1 92 ? 7.017 -8.845 7.565 1.00 91.69 92 PHE A O 1
ATOM 707 N N . PRO A 1 93 ? 6.763 -8.754 5.329 1.00 83.44 93 PRO A N 1
ATOM 708 C CA . PRO A 1 93 ? 7.623 -9.900 5.048 1.00 83.44 93 PRO A CA 1
ATOM 709 C C . PRO A 1 93 ? 9.071 -9.613 5.471 1.00 83.44 93 PRO A C 1
ATOM 711 O O . PRO A 1 93 ? 9.568 -8.516 5.216 1.00 83.44 93 PRO A O 1
ATOM 714 N N . SER A 1 94 ? 9.720 -10.595 6.099 1.00 76.44 94 SER A N 1
ATOM 715 C CA . SER A 1 94 ? 11.136 -10.579 6.503 1.00 76.44 94 SER A CA 1
ATOM 716 C C . SER A 1 94 ? 12.041 -11.225 5.465 1.00 76.44 94 SER A C 1
ATOM 718 O O . SER A 1 94 ? 11.622 -12.293 4.957 1.00 76.44 94 SER A O 1
#

Foldseek 3Di:
DDDPPDDDPDPPDDPDDCPVVVVVVVVPDDPPDDDADDQDDLVNQLVCLLPDDQPDDDDPVNQGSVNSNVCSVPCSVVVSVQRRVCRVVVDHDD

pLDDT: mean 87.08, std 15.26, range [38.97, 98.25]

Radius of gyration: 22.09 Å; chains: 1; bounding box: 43×45×54 Å

Secondary structure (DSSP, 8-state):
---------SS-PPPP--HHHHHHHHTTS-TT----PPPPPHHHHHHHHHT--TTSPPPTT---HHHHHHTHHHHHHHHHHHHHHHHHHS----